Protein AF-A0A1J3CKE6-F1 (afdb_monomer)

Foldseek 3Di:
DDDDPPDDPDDPPPPPVPVPPPPPDDQPDQPPVQEDPVLVVVLVVVVVVDVPDDSLRSQLVSQVVQQCVVCVVVVHDRDPVSNCVSNSNPHHDDDDDPDPPPDPDPPPPPPPDDDDDDDDDDDPDDDDDDDDD

Radius of gyration: 33.08 Å; Cα contacts (8 Å, |Δi|>4): 56; chains: 1; bounding box: 72×90×66 Å

Structure (mmCIF, N/CA/C/O backbone):
data_AF-A0A1J3CKE6-F1
#
_entry.id   AF-A0A1J3CKE6-F1
#
loop_
_atom_site.group_PDB
_atom_site.id
_atom_site.type_symbol
_atom_site.label_atom_id
_atom_site.label_alt_id
_atom_site.label_comp_id
_atom_site.label_asym_id
_atom_site.label_entity_id
_atom_site.label_seq_id
_atom_site.pdbx_PDB_ins_code
_atom_site.Cartn_x
_atom_site.Cartn_y
_atom_site.Cartn_z
_atom_site.occupancy
_atom_site.B_iso_or_equiv
_atom_site.auth_seq_id
_atom_site.auth_comp_id
_atom_site.auth_asym_id
_atom_site.auth_atom_id
_atom_site.pdbx_PDB_model_num
ATOM 1 N N . MET A 1 1 ? -49.538 -46.980 2.383 1.00 45.28 1 MET A N 1
ATOM 2 C CA . MET A 1 1 ? -49.035 -46.219 1.223 1.00 45.28 1 MET A CA 1
ATOM 3 C C . MET A 1 1 ? -47.646 -45.734 1.579 1.00 45.28 1 MET A C 1
ATOM 5 O O . MET A 1 1 ? -47.531 -44.863 2.428 1.00 45.28 1 MET A O 1
ATOM 9 N N . ALA A 1 2 ? -46.622 -46.376 1.027 1.00 46.84 2 ALA A N 1
ATOM 10 C CA . ALA A 1 2 ? -45.237 -45.928 1.111 1.00 46.84 2 ALA A CA 1
ATOM 11 C C . ALA A 1 2 ? -44.896 -45.343 -0.264 1.00 46.84 2 ALA A C 1
ATOM 13 O O . ALA A 1 2 ? -45.155 -46.000 -1.271 1.00 46.84 2 ALA A O 1
ATOM 14 N N . MET A 1 3 ? -44.443 -44.091 -0.304 1.00 48.12 3 MET A N 1
ATOM 15 C CA . MET A 1 3 ? -43.985 -43.445 -1.535 1.00 48.12 3 MET A CA 1
ATOM 16 C C . MET A 1 3 ? -42.575 -43.962 -1.821 1.00 48.12 3 MET A C 1
ATOM 18 O O . MET A 1 3 ? -41.669 -43.740 -1.020 1.00 48.12 3 MET A O 1
ATOM 22 N N . ASP A 1 4 ? -42.423 -44.705 -2.911 1.00 51.81 4 ASP A N 1
ATOM 23 C CA . ASP A 1 4 ? -41.144 -45.231 -3.385 1.00 51.81 4 ASP A CA 1
ATOM 24 C C . ASP A 1 4 ? -40.405 -44.092 -4.112 1.00 51.81 4 ASP A C 1
ATOM 26 O O . ASP A 1 4 ? -40.764 -43.712 -5.224 1.00 51.81 4 ASP A O 1
ATOM 30 N N . TYR A 1 5 ? -39.438 -43.467 -3.436 1.00 53.34 5 TYR A N 1
ATOM 31 C CA . TYR A 1 5 ? -38.597 -42.382 -3.965 1.00 53.34 5 TYR A CA 1
ATOM 32 C C . TYR A 1 5 ? -37.403 -42.954 -4.750 1.00 53.34 5 TYR A C 1
ATOM 34 O O . TYR A 1 5 ? -36.253 -42.671 -4.431 1.00 53.34 5 TYR A O 1
ATOM 42 N N . ASN A 1 6 ? -37.656 -43.791 -5.755 1.00 59.31 6 ASN A N 1
ATOM 43 C CA . ASN A 1 6 ? -36.599 -44.429 -6.551 1.00 59.31 6 ASN A CA 1
ATOM 44 C C . ASN A 1 6 ? -36.738 -44.130 -8.047 1.00 59.31 6 ASN A C 1
ATOM 46 O O . ASN A 1 6 ? -36.754 -45.042 -8.865 1.00 59.31 6 ASN A O 1
ATOM 50 N N . ASP A 1 7 ? -36.821 -42.848 -8.403 1.00 57.66 7 ASP A N 1
ATOM 51 C CA . ASP A 1 7 ? -36.771 -42.423 -9.809 1.00 57.66 7 ASP A CA 1
ATOM 52 C C . ASP A 1 7 ? -35.999 -41.101 -9.967 1.00 57.66 7 ASP A C 1
ATOM 54 O O . ASP A 1 7 ? -36.455 -40.134 -10.576 1.00 57.66 7 ASP A O 1
ATOM 58 N N . TRP A 1 8 ? -34.810 -41.034 -9.359 1.00 53.50 8 TRP A N 1
ATOM 59 C CA . TRP A 1 8 ? -33.823 -40.017 -9.722 1.00 53.50 8 TRP A CA 1
ATOM 60 C C . TRP A 1 8 ? -32.944 -40.595 -10.837 1.00 53.50 8 TRP A C 1
ATOM 62 O O . TRP A 1 8 ? -32.376 -41.674 -10.634 1.00 53.50 8 TRP A O 1
ATOM 72 N N . PRO A 1 9 ? -32.810 -39.945 -12.007 1.00 52.72 9 PRO A N 1
ATOM 73 C CA . PRO A 1 9 ? -31.853 -40.391 -13.005 1.00 52.72 9 PRO A CA 1
ATOM 7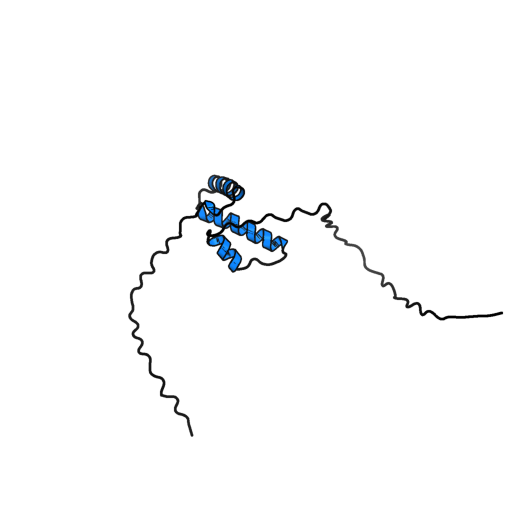4 C C . PRO A 1 9 ? -30.459 -40.331 -12.380 1.00 52.72 9 PRO A C 1
ATOM 76 O O . PRO A 1 9 ? -30.002 -39.289 -11.915 1.00 52.72 9 PRO A O 1
ATOM 79 N N . ARG A 1 10 ? -29.818 -41.496 -12.313 1.00 49.25 10 ARG A N 1
ATOM 80 C CA . ARG A 1 10 ? -28.428 -41.655 -11.905 1.00 49.25 10 ARG A CA 1
ATOM 81 C C . ARG A 1 10 ? -27.585 -40.917 -12.940 1.00 49.25 10 ARG A C 1
ATOM 83 O O . ARG A 1 10 ? -27.434 -41.416 -14.051 1.00 49.25 10 ARG A O 1
ATOM 90 N N . GLU A 1 11 ? -27.116 -39.721 -12.602 1.00 54.06 11 GLU A N 1
ATOM 91 C CA . GLU A 1 11 ? -26.089 -39.044 -13.388 1.00 54.06 11 GLU A CA 1
ATOM 92 C C . GLU A 1 11 ? -24.885 -39.990 -13.423 1.00 54.06 11 GLU A C 1
ATOM 94 O O . GLU A 1 11 ? -24.355 -40.395 -12.387 1.00 54.06 11 GLU A O 1
ATOM 99 N N . GLU A 1 12 ? -24.560 -40.484 -14.616 1.00 51.72 12 GLU A N 1
ATOM 100 C CA . GLU A 1 12 ? -23.337 -41.236 -14.840 1.00 51.72 12 GLU A CA 1
ATOM 101 C C . GLU A 1 12 ? -22.177 -40.295 -14.516 1.00 51.72 12 GLU A C 1
ATOM 103 O O . GLU A 1 12 ? -21.929 -39.342 -15.251 1.00 51.72 12 GLU A O 1
ATOM 108 N N . ASP A 1 13 ? -21.477 -40.566 -13.412 1.00 50.19 13 ASP A N 1
ATOM 109 C CA . ASP A 1 13 ? -20.130 -40.060 -13.156 1.00 50.19 13 ASP A CA 1
ATOM 110 C C . ASP A 1 13 ? -19.208 -40.568 -14.276 1.00 50.19 13 ASP A C 1
ATOM 112 O O . ASP A 1 13 ? -18.443 -41.522 -14.118 1.00 50.19 13 ASP A O 1
ATOM 116 N N . THR A 1 14 ? -19.247 -39.921 -15.438 1.00 47.50 14 THR A N 1
ATOM 117 C CA . THR A 1 14 ? -18.075 -39.829 -16.299 1.00 47.50 14 THR A CA 1
ATOM 118 C C . THR A 1 14 ? -17.132 -38.836 -15.636 1.00 47.50 14 THR A C 1
ATOM 120 O O . THR A 1 14 ? -16.976 -37.706 -16.095 1.00 47.50 14 THR A O 1
ATOM 123 N N . MET A 1 15 ? -16.513 -39.258 -14.527 1.00 54.66 15 MET A N 1
ATOM 124 C CA . MET A 1 15 ? -15.248 -38.682 -14.085 1.00 54.66 15 MET A CA 1
ATOM 125 C C . MET A 1 15 ? -14.212 -39.059 -15.140 1.00 54.66 15 MET A C 1
ATOM 127 O O . MET A 1 15 ? -13.469 -40.033 -15.021 1.00 54.66 15 MET A O 1
ATOM 131 N N . SER A 1 16 ? -14.227 -38.308 -16.237 1.00 52.34 16 SER A N 1
ATOM 132 C CA . SER A 1 16 ? -13.032 -38.098 -17.024 1.00 52.34 16 SER A CA 1
ATOM 133 C C . SER A 1 16 ? -12.058 -37.438 -16.058 1.00 52.34 16 SER A C 1
ATOM 135 O O . SER A 1 16 ? -12.191 -36.251 -15.774 1.00 52.34 16 SER A O 1
ATOM 137 N N . ASP A 1 17 ? -11.129 -38.221 -15.504 1.00 56.84 17 ASP A N 1
ATOM 138 C CA . ASP A 1 17 ? -9.880 -37.715 -14.932 1.00 56.84 17 ASP A CA 1
ATOM 139 C C . ASP A 1 17 ? -9.110 -37.032 -16.076 1.00 56.84 17 ASP A C 1
ATOM 141 O O . ASP A 1 17 ? -8.122 -37.537 -16.617 1.00 56.84 17 ASP A O 1
ATOM 145 N N . GLU A 1 18 ? -9.627 -35.891 -16.526 1.00 59.41 18 GLU A N 1
ATOM 146 C CA . GLU A 1 18 ? -8.866 -34.924 -17.274 1.00 59.41 18 GLU A CA 1
ATOM 147 C C . GLU A 1 18 ? -7.801 -34.465 -16.293 1.00 59.41 18 GLU A C 1
ATOM 149 O O . GLU A 1 18 ? -8.079 -33.847 -15.268 1.00 59.41 18 GLU A O 1
ATOM 154 N N . ASN A 1 19 ? -6.567 -34.865 -16.576 1.00 61.78 19 ASN A N 1
ATOM 155 C CA . ASN A 1 19 ? -5.372 -34.328 -15.958 1.00 61.78 19 ASN A CA 1
ATOM 156 C C . ASN A 1 19 ? -5.295 -32.844 -16.350 1.00 61.78 19 ASN A C 1
ATOM 158 O O . ASN A 1 19 ? -4.560 -32.472 -17.266 1.00 61.78 19 ASN A O 1
ATOM 162 N N . ILE A 1 20 ? -6.155 -32.031 -15.735 1.00 62.00 20 ILE A N 1
ATOM 163 C CA . ILE A 1 20 ? -6.158 -30.582 -15.826 1.00 62.00 20 ILE A CA 1
ATOM 164 C C . ILE A 1 20 ? -4.859 -30.190 -15.142 1.00 62.00 20 ILE A C 1
ATOM 166 O O . ILE A 1 20 ? -4.738 -30.206 -13.919 1.00 62.00 20 ILE A O 1
ATOM 170 N N . GLN A 1 21 ? -3.834 -29.954 -15.954 1.00 65.94 21 GLN A N 1
ATOM 171 C CA . GLN A 1 21 ? -2.664 -29.247 -15.481 1.00 65.94 21 GLN A CA 1
ATOM 172 C C . GLN A 1 21 ? -3.173 -27.859 -15.131 1.00 65.94 21 GLN A C 1
ATOM 174 O O . GLN A 1 21 ? -3.512 -27.103 -16.040 1.00 65.94 21 GLN A O 1
ATOM 179 N N . ASP A 1 22 ? -3.292 -27.566 -13.835 1.00 69.88 22 ASP A N 1
ATOM 180 C CA . ASP A 1 22 ? -3.503 -26.201 -13.375 1.00 69.88 22 ASP A CA 1
ATOM 181 C C . ASP A 1 22 ? -2.432 -25.356 -14.067 1.00 69.88 22 ASP A C 1
ATOM 183 O O . ASP A 1 22 ? -1.227 -25.564 -13.865 1.00 69.88 22 ASP A O 1
ATOM 187 N N . GLU A 1 23 ? -2.863 -24.485 -14.980 1.00 67.88 23 GLU A N 1
ATOM 188 C CA . GLU A 1 23 ? -1.960 -23.550 -15.629 1.00 67.88 23 GLU A CA 1
ATOM 189 C C . GLU A 1 23 ? -1.205 -22.829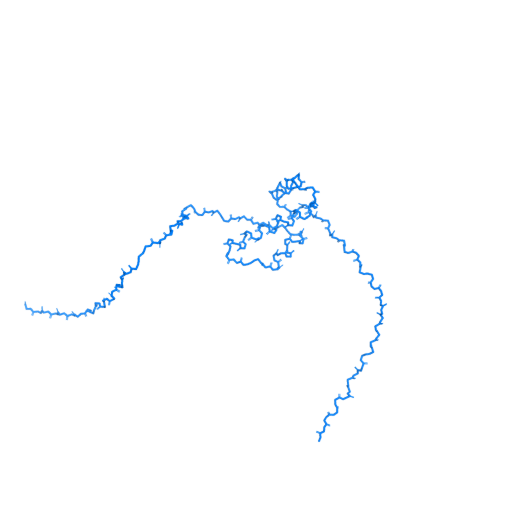 -14.513 1.00 67.88 23 GLU A C 1
ATOM 191 O O . GLU A 1 23 ? -1.795 -22.403 -13.516 1.00 67.88 23 GLU A O 1
ATOM 196 N N . THR A 1 24 ? 0.123 -22.758 -14.629 1.00 71.75 24 THR A N 1
ATOM 197 C CA . THR A 1 24 ? 0.915 -22.023 -13.643 1.00 71.75 24 THR A CA 1
ATOM 198 C C . THR A 1 24 ? 0.431 -20.585 -13.676 1.00 71.75 24 THR A C 1
ATOM 200 O O . THR A 1 24 ? 0.619 -19.903 -14.679 1.00 71.75 24 THR A O 1
ATOM 203 N N . TYR A 1 25 ? -0.235 -20.158 -12.604 1.00 63.62 25 TYR A N 1
ATOM 204 C CA . TYR A 1 25 ? -0.733 -18.799 -12.475 1.00 63.62 25 TYR A CA 1
ATOM 205 C C . TYR A 1 25 ? 0.446 -17.834 -12.612 1.00 63.62 25 TYR A C 1
ATOM 207 O O . TYR A 1 25 ? 1.327 -17.792 -11.751 1.00 63.62 25 TYR A O 1
ATOM 215 N N . GLU A 1 26 ? 0.489 -17.096 -13.720 1.00 66.94 26 GLU A N 1
ATOM 216 C CA . GLU A 1 26 ? 1.432 -16.001 -13.890 1.00 66.94 26 GLU A CA 1
ATOM 217 C C . GLU A 1 26 ? 0.827 -14.757 -13.247 1.00 66.94 26 GLU A C 1
ATOM 219 O O . GLU A 1 26 ? -0.175 -14.218 -13.723 1.00 66.94 26 GLU A O 1
ATOM 224 N N . GLU A 1 27 ? 1.431 -14.304 -12.148 1.00 59.84 27 GLU A N 1
ATOM 225 C CA . GLU A 1 27 ? 1.086 -13.009 -11.573 1.00 59.84 27 GLU A CA 1
ATOM 226 C C . GLU A 1 27 ? 1.320 -11.915 -12.625 1.00 59.84 27 GLU A C 1
ATOM 228 O O . GLU A 1 27 ? 2.431 -11.807 -13.163 1.00 59.84 27 GLU A O 1
ATOM 233 N N . PRO A 1 28 ? 0.300 -11.098 -12.945 1.00 62.59 28 PRO A N 1
ATOM 234 C CA . PRO A 1 28 ? 0.472 -10.011 -13.889 1.00 62.59 28 PRO A CA 1
ATOM 235 C C . PRO A 1 28 ? 1.551 -9.042 -13.379 1.00 62.59 28 PRO A C 1
ATOM 237 O O . PRO A 1 28 ? 1.657 -8.797 -12.173 1.00 62.59 28 PRO A O 1
ATOM 240 N N . PRO A 1 29 ? 2.375 -8.476 -14.278 1.00 63.53 29 PRO A N 1
ATOM 241 C CA . PRO A 1 29 ? 3.415 -7.545 -13.878 1.00 63.53 29 PRO A CA 1
ATOM 242 C C . PRO A 1 29 ? 2.794 -6.324 -13.196 1.00 63.53 29 PRO A C 1
ATOM 244 O O . PRO A 1 29 ? 1.834 -5.747 -13.704 1.00 63.53 29 PRO A O 1
ATOM 247 N N . LEU A 1 30 ? 3.382 -5.917 -12.066 1.00 65.81 30 LEU A N 1
ATOM 248 C CA . LEU A 1 30 ? 3.026 -4.684 -11.366 1.00 65.81 30 LEU A CA 1
ATOM 249 C C . LEU A 1 30 ? 3.049 -3.511 -12.356 1.00 65.81 30 LEU A C 1
ATOM 251 O O . LEU A 1 30 ? 4.118 -3.130 -12.842 1.00 65.81 30 LEU A O 1
ATOM 255 N N . ASP A 1 31 ? 1.890 -2.905 -12.611 1.00 69.38 31 ASP A N 1
ATOM 256 C CA . ASP A 1 31 ? 1.846 -1.628 -13.307 1.00 69.38 31 ASP A CA 1
ATOM 257 C C . ASP A 1 31 ? 2.273 -0.533 -12.326 1.00 69.38 31 ASP A C 1
ATOM 259 O O . ASP A 1 31 ? 1.537 -0.119 -11.429 1.00 69.38 31 ASP A O 1
ATOM 263 N N . GLU A 1 32 ? 3.502 -0.044 -12.490 1.00 62.69 32 GLU A N 1
ATOM 264 C CA . GLU A 1 32 ? 4.041 1.026 -11.655 1.00 62.69 32 GLU A CA 1
ATOM 265 C C . GLU A 1 32 ? 3.199 2.310 -11.731 1.00 62.69 32 GLU A C 1
ATOM 267 O O . GLU A 1 32 ? 3.345 3.180 -10.875 1.00 62.69 32 GLU A O 1
ATOM 272 N N . ASN A 1 33 ? 2.308 2.476 -12.716 1.00 68.00 33 ASN A N 1
ATOM 273 C CA . ASN A 1 33 ? 1.379 3.609 -12.782 1.00 68.00 33 ASN A CA 1
ATOM 274 C C . ASN A 1 33 ? 0.269 3.560 -11.725 1.00 68.00 33 ASN A C 1
ATOM 276 O O . ASN A 1 33 ? -0.404 4.567 -11.514 1.00 68.00 33 ASN A O 1
ATOM 280 N N . VAL A 1 34 ? 0.117 2.433 -11.031 1.00 79.31 34 VAL A N 1
ATOM 281 C CA . VAL A 1 34 ? -0.935 2.212 -10.034 1.00 79.31 34 VAL A CA 1
ATOM 282 C C . VAL A 1 34 ? -0.573 2.791 -8.655 1.00 79.31 34 VAL A C 1
ATOM 284 O O . VAL A 1 34 ? -1.424 2.938 -7.780 1.00 79.31 34 VAL A O 1
ATOM 287 N N . LEU A 1 35 ? 0.680 3.207 -8.459 1.00 83.44 35 LEU A N 1
ATOM 288 C CA . LEU A 1 35 ? 1.119 3.902 -7.249 1.00 83.44 35 LEU A CA 1
ATOM 289 C C . LEU A 1 35 ? 1.121 5.421 -7.435 1.00 83.44 35 LEU A C 1
ATOM 291 O O . LEU A 1 35 ? 1.541 5.937 -8.477 1.00 83.44 35 LEU A O 1
ATOM 295 N N . THR A 1 36 ? 0.732 6.155 -6.391 1.00 86.94 36 THR A N 1
ATOM 296 C CA . THR A 1 36 ? 0.915 7.613 -6.366 1.00 86.94 36 THR A CA 1
ATOM 297 C C . THR A 1 36 ? 2.410 7.964 -6.350 1.00 86.94 36 THR A C 1
ATOM 299 O O . THR A 1 36 ? 3.235 7.143 -5.937 1.00 86.94 36 THR A O 1
ATOM 302 N N . PRO A 1 37 ? 2.810 9.174 -6.781 1.00 88.62 37 PRO A N 1
ATOM 303 C CA . PRO A 1 37 ? 4.215 9.586 -6.757 1.00 88.62 37 PRO A CA 1
ATOM 304 C C . PRO A 1 37 ? 4.890 9.404 -5.389 1.00 88.62 37 PRO A C 1
ATOM 306 O O . PRO A 1 37 ? 6.030 8.953 -5.320 1.00 88.62 37 PRO A O 1
ATOM 309 N N . GLU A 1 38 ? 4.181 9.690 -4.300 1.00 88.25 38 GLU A N 1
ATOM 310 C CA . GLU A 1 38 ? 4.672 9.539 -2.927 1.00 88.25 38 GLU A CA 1
ATOM 311 C C . GLU A 1 38 ? 4.887 8.064 -2.570 1.00 88.25 38 GLU A C 1
ATOM 313 O O . GLU A 1 38 ? 5.933 7.705 -2.029 1.00 88.25 38 GLU A O 1
ATOM 318 N N . GLN A 1 39 ? 3.945 7.195 -2.951 1.00 89.38 39 GLN A N 1
ATOM 319 C CA . GLN A 1 39 ? 4.062 5.747 -2.766 1.00 89.38 39 GLN A CA 1
ATOM 320 C C . GLN A 1 39 ? 5.243 5.173 -3.560 1.00 89.38 39 GLN A C 1
ATOM 322 O O . GLN A 1 39 ? 5.921 4.273 -3.076 1.00 89.38 39 GLN A O 1
ATOM 327 N N . LYS A 1 40 ? 5.546 5.709 -4.752 1.00 90.75 40 LYS A N 1
ATOM 328 C CA . LYS A 1 40 ? 6.733 5.306 -5.533 1.00 90.75 40 LYS A CA 1
ATOM 329 C C . LYS A 1 40 ? 8.037 5.671 -4.827 1.00 90.75 40 LYS A C 1
ATOM 331 O O . LYS A 1 40 ? 8.969 4.872 -4.813 1.00 90.75 40 LYS A O 1
ATOM 336 N N . VAL A 1 41 ? 8.102 6.858 -4.222 1.00 90.88 41 VAL A N 1
ATOM 337 C CA . VAL A 1 41 ? 9.272 7.291 -3.441 1.00 90.88 41 VAL A CA 1
ATOM 338 C C . VAL A 1 41 ? 9.482 6.378 -2.232 1.00 90.88 41 VAL A C 1
ATOM 340 O O . VAL A 1 41 ? 10.612 5.971 -1.952 1.00 90.88 41 VAL A O 1
ATOM 343 N N . GLU A 1 42 ? 8.403 6.029 -1.532 1.00 91.44 42 GLU A N 1
ATOM 344 C CA . GLU A 1 42 ? 8.453 5.092 -0.410 1.00 91.44 42 GLU A CA 1
ATOM 345 C C . GLU A 1 42 ? 8.849 3.679 -0.858 1.00 91.44 42 GLU A C 1
ATOM 347 O O . GLU A 1 42 ? 9.722 3.062 -0.246 1.00 91.44 42 GLU A O 1
ATOM 352 N N . LEU A 1 43 ? 8.302 3.201 -1.977 1.00 91.81 43 LEU A N 1
ATOM 353 C CA . LEU A 1 43 ? 8.659 1.917 -2.573 1.00 91.81 43 LEU A CA 1
ATOM 354 C C . LEU A 1 43 ? 10.149 1.841 -2.910 1.00 91.81 43 LEU A C 1
ATOM 356 O O . LEU A 1 43 ? 10.806 0.858 -2.575 1.00 91.81 43 LEU A O 1
ATOM 360 N N . ASP A 1 44 ? 10.710 2.878 -3.530 1.00 91.00 44 ASP A N 1
ATOM 361 C CA . ASP A 1 44 ? 12.134 2.924 -3.869 1.00 91.00 44 ASP A CA 1
ATOM 362 C C . ASP A 1 44 ? 13.034 2.952 -2.631 1.00 91.00 44 ASP A C 1
ATOM 364 O O . ASP A 1 44 ? 14.143 2.408 -2.657 1.00 91.00 44 ASP A O 1
ATOM 368 N N . LYS A 1 45 ? 12.576 3.571 -1.538 1.00 93.50 45 LYS A N 1
ATOM 369 C CA . LYS A 1 45 ? 13.265 3.508 -0.248 1.00 93.50 45 LYS A CA 1
ATOM 370 C C . LYS A 1 45 ? 13.237 2.080 0.303 1.00 93.50 45 LYS A C 1
ATOM 372 O O . LYS A 1 45 ? 14.296 1.539 0.617 1.00 93.50 45 LYS A O 1
ATOM 377 N N . LEU A 1 46 ? 12.065 1.447 0.344 1.00 92.56 46 LEU A N 1
ATOM 378 C CA . LEU A 1 46 ? 11.911 0.083 0.855 1.00 92.56 46 LEU A CA 1
ATOM 379 C C . LEU A 1 46 ? 12.672 -0.948 0.017 1.00 92.56 46 LEU A C 1
ATOM 381 O O . LEU A 1 46 ? 13.286 -1.842 0.587 1.00 92.56 46 LEU A O 1
ATOM 385 N N . CYS A 1 47 ? 12.722 -0.792 -1.308 1.00 91.25 47 CYS A N 1
ATOM 386 C CA . CYS A 1 47 ? 13.503 -1.668 -2.189 1.00 91.25 47 CYS A CA 1
ATOM 387 C C . CYS A 1 47 ? 15.009 -1.620 -1.880 1.00 91.25 47 CYS A C 1
ATOM 389 O O . CYS A 1 47 ? 15.718 -2.601 -2.085 1.00 91.25 47 CYS A O 1
ATOM 391 N N . LYS A 1 48 ? 15.525 -0.477 -1.404 1.00 92.06 48 LYS A N 1
ATOM 392 C CA . LYS A 1 48 ? 16.936 -0.345 -1.000 1.00 92.06 48 LYS A CA 1
ATOM 393 C C . LYS A 1 48 ? 17.201 -0.957 0.372 1.00 92.06 48 LYS A C 1
ATOM 395 O O . LYS A 1 48 ? 18.305 -1.436 0.615 1.00 92.06 48 LYS A O 1
ATOM 400 N N . GLU A 1 49 ? 16.215 -0.908 1.263 1.00 93.25 49 GLU A N 1
ATOM 401 C CA . GLU A 1 49 ? 16.315 -1.406 2.639 1.00 93.25 49 GLU A CA 1
ATOM 402 C C . GLU A 1 49 ? 16.051 -2.918 2.735 1.00 93.25 49 GLU A C 1
ATOM 404 O O . GLU A 1 49 ? 16.661 -3.593 3.562 1.00 93.25 49 GLU A O 1
ATOM 409 N N . ASN A 1 50 ? 15.191 -3.462 1.870 1.00 86.94 50 ASN A N 1
ATOM 410 C CA . ASN A 1 50 ? 14.811 -4.871 1.832 1.00 86.94 50 ASN A CA 1
ATOM 411 C C . ASN A 1 50 ? 15.137 -5.501 0.478 1.00 86.94 50 ASN A C 1
ATOM 413 O O . ASN A 1 50 ? 14.443 -5.282 -0.508 1.00 86.94 50 ASN A O 1
ATOM 417 N N . THR A 1 51 ? 16.160 -6.355 0.456 1.00 85.44 51 THR A N 1
ATOM 418 C CA . THR A 1 51 ? 16.580 -7.090 -0.749 1.00 85.44 51 THR A CA 1
ATOM 419 C C . THR A 1 51 ? 15.931 -8.468 -0.889 1.00 85.44 51 THR A C 1
ATOM 421 O O . THR A 1 51 ? 16.119 -9.121 -1.911 1.00 85.44 51 THR A O 1
ATOM 424 N N . MET A 1 52 ? 15.194 -8.928 0.129 1.00 91.50 52 MET A N 1
ATOM 425 C CA . MET A 1 52 ? 14.533 -10.240 0.120 1.00 91.50 52 MET A CA 1
ATOM 426 C C . MET A 1 52 ? 13.126 -10.223 -0.478 1.00 91.50 52 MET A C 1
ATOM 428 O O . MET A 1 52 ? 12.664 -11.261 -0.937 1.00 91.50 52 MET A O 1
ATOM 432 N N . LEU A 1 53 ? 12.448 -9.076 -0.445 1.00 89.12 53 LEU A N 1
ATOM 433 C CA . LEU A 1 53 ? 11.080 -8.939 -0.936 1.00 89.12 53 LEU A CA 1
ATOM 434 C C . LEU A 1 53 ? 11.079 -8.451 -2.378 1.00 89.12 53 LEU A C 1
ATOM 436 O O . LEU A 1 53 ? 11.941 -7.666 -2.783 1.00 89.12 53 LEU A O 1
ATOM 440 N N . THR A 1 54 ? 10.095 -8.904 -3.148 1.00 89.94 54 THR A N 1
ATOM 441 C CA . THR A 1 54 ? 9.905 -8.398 -4.502 1.00 89.94 54 THR A CA 1
ATOM 442 C C . THR A 1 54 ? 9.345 -6.976 -4.461 1.00 89.94 54 THR A C 1
ATOM 444 O O . THR A 1 54 ? 8.773 -6.516 -3.470 1.00 89.94 54 THR A O 1
ATOM 447 N N . ARG A 1 55 ? 9.498 -6.243 -5.567 1.00 89.31 55 ARG A N 1
ATOM 448 C CA . ARG A 1 55 ? 8.940 -4.891 -5.688 1.00 89.31 55 ARG A CA 1
ATOM 449 C C . ARG A 1 55 ? 7.407 -4.896 -5.592 1.00 89.31 55 ARG A C 1
ATOM 451 O O . ARG A 1 55 ? 6.849 -3.956 -5.032 1.00 89.31 55 ARG A O 1
ATOM 458 N N . SER A 1 56 ? 6.741 -5.943 -6.087 1.00 88.50 56 SER A N 1
ATOM 459 C CA . SER A 1 56 ? 5.292 -6.138 -5.942 1.00 88.50 56 SER A CA 1
ATOM 460 C C . SER A 1 56 ? 4.898 -6.371 -4.485 1.00 88.50 56 SER A C 1
ATOM 462 O O . SER A 1 56 ? 4.006 -5.676 -4.007 1.00 88.50 56 SER A O 1
ATOM 464 N N . ASP A 1 57 ? 5.604 -7.233 -3.744 1.00 90.06 57 ASP A N 1
ATOM 465 C CA . ASP A 1 57 ? 5.334 -7.455 -2.312 1.00 90.06 57 ASP A CA 1
ATOM 466 C C . ASP A 1 57 ? 5.405 -6.147 -1.517 1.00 90.06 57 ASP A C 1
ATOM 468 O O . ASP A 1 57 ? 4.529 -5.831 -0.708 1.00 90.06 57 ASP A O 1
ATOM 472 N N . LEU A 1 58 ? 6.440 -5.344 -1.778 1.00 92.44 58 LEU A N 1
ATOM 473 C CA . LEU A 1 58 ? 6.617 -4.042 -1.140 1.00 92.44 58 LEU A CA 1
ATOM 474 C C . LEU A 1 58 ? 5.487 -3.066 -1.507 1.00 92.44 58 LEU A C 1
ATOM 476 O O . LEU A 1 58 ? 4.989 -2.353 -0.635 1.00 92.44 58 LEU A O 1
ATOM 480 N N . ALA A 1 59 ? 5.043 -3.052 -2.767 1.00 90.62 59 ALA A N 1
ATOM 481 C CA . ALA A 1 59 ? 3.916 -2.231 -3.208 1.00 90.62 59 ALA A CA 1
ATOM 482 C C . ALA A 1 59 ? 2.596 -2.649 -2.534 1.00 90.62 59 ALA A C 1
ATOM 484 O O . ALA A 1 59 ? 1.832 -1.787 -2.089 1.00 90.62 59 ALA A O 1
ATOM 485 N N . ILE A 1 60 ? 2.352 -3.957 -2.396 1.00 91.31 60 ILE A N 1
ATOM 486 C CA . ILE A 1 60 ? 1.193 -4.502 -1.678 1.00 91.31 60 ILE A CA 1
ATOM 487 C C . ILE A 1 60 ? 1.236 -4.069 -0.212 1.00 91.31 60 ILE A C 1
ATOM 489 O O . ILE A 1 60 ? 0.230 -3.587 0.304 1.00 91.31 60 ILE A O 1
ATOM 493 N N . MET A 1 61 ? 2.391 -4.166 0.455 1.00 92.12 61 MET A N 1
ATOM 494 C CA . ME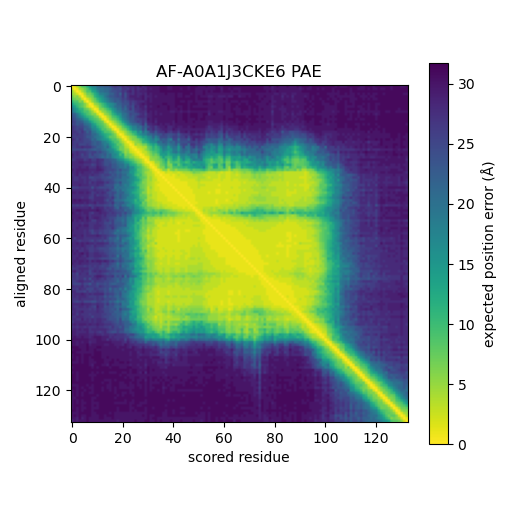T A 1 61 ? 2.528 -3.722 1.847 1.00 92.12 61 MET A CA 1
ATOM 495 C C . MET A 1 61 ? 2.221 -2.233 2.024 1.00 92.12 61 MET A C 1
ATOM 497 O O . MET A 1 61 ? 1.498 -1.872 2.952 1.00 92.12 61 MET A O 1
ATOM 501 N N . ILE A 1 62 ? 2.723 -1.368 1.134 1.00 91.12 62 ILE A N 1
ATOM 502 C CA . ILE A 1 62 ? 2.409 0.071 1.167 1.00 91.12 62 ILE A CA 1
ATOM 503 C C . ILE A 1 62 ? 0.892 0.277 1.066 1.00 91.12 62 ILE A C 1
ATOM 505 O O . ILE A 1 62 ? 0.305 0.989 1.882 1.00 91.12 62 ILE A O 1
ATOM 509 N N . ARG A 1 63 ? 0.227 -0.382 0.109 1.00 91.25 63 ARG A N 1
ATOM 510 C CA . ARG A 1 63 ? -1.226 -0.247 -0.085 1.00 91.25 63 ARG A CA 1
ATOM 511 C C . ARG A 1 63 ? -2.017 -0.791 1.101 1.00 91.25 63 ARG A C 1
ATOM 513 O O . ARG A 1 63 ? -2.947 -0.122 1.549 1.00 91.25 63 ARG A O 1
ATOM 520 N N . LEU A 1 64 ? -1.623 -1.942 1.648 1.00 92.38 64 LEU A N 1
ATOM 521 C CA . LEU A 1 64 ? -2.234 -2.527 2.844 1.00 92.38 64 LEU A CA 1
ATOM 522 C C . LEU A 1 64 ? -2.113 -1.599 4.053 1.00 92.38 64 LEU A C 1
ATOM 524 O O . LEU A 1 64 ? -3.094 -1.416 4.773 1.00 92.38 64 LEU A O 1
ATOM 528 N N . ASN A 1 65 ? -0.960 -0.960 4.250 1.00 92.19 65 ASN A N 1
ATOM 529 C CA . ASN A 1 65 ? -0.778 0.013 5.325 1.00 92.19 65 ASN A CA 1
ATOM 530 C C . ASN A 1 65 ? -1.718 1.213 5.172 1.00 92.19 65 ASN A C 1
ATOM 532 O O . ASN A 1 65 ? -2.319 1.644 6.153 1.00 92.19 65 ASN A O 1
ATOM 536 N N . ILE A 1 66 ? -1.904 1.715 3.949 1.00 91.00 66 ILE A N 1
ATOM 537 C CA . ILE A 1 66 ? -2.808 2.840 3.674 1.00 91.00 66 ILE A CA 1
ATOM 538 C C . ILE A 1 66 ? -4.256 2.482 4.014 1.00 91.00 66 ILE A C 1
ATOM 540 O O . ILE A 1 66 ? -4.911 3.219 4.753 1.00 91.00 66 ILE A O 1
ATOM 544 N N . VAL A 1 67 ? -4.762 1.350 3.515 1.00 92.25 67 VAL A N 1
ATOM 545 C CA . VAL A 1 67 ? -6.152 0.944 3.786 1.00 92.25 67 VAL A CA 1
ATOM 546 C C . VAL A 1 67 ? -6.363 0.576 5.254 1.00 92.25 67 VAL A C 1
ATOM 548 O O . VAL A 1 67 ? -7.404 0.904 5.819 1.00 92.25 67 VAL A O 1
ATOM 551 N N . SER A 1 68 ? -5.360 -0.018 5.904 1.00 92.56 68 SER A N 1
ATOM 552 C CA . SER A 1 68 ? -5.411 -0.343 7.334 1.00 92.56 68 SER A CA 1
ATOM 553 C C . SER A 1 68 ? -5.442 0.919 8.191 1.00 92.56 68 SER A C 1
ATOM 555 O O . SER A 1 68 ? -6.251 1.027 9.108 1.00 92.56 68 SER A O 1
ATOM 557 N N . HIS A 1 69 ? -4.602 1.907 7.872 1.00 91.56 69 HIS A N 1
ATOM 558 C CA . HIS A 1 69 ? -4.582 3.184 8.578 1.00 91.56 69 HIS A CA 1
ATOM 559 C C . HIS A 1 69 ? -5.898 3.946 8.394 1.00 91.56 69 HIS A C 1
ATOM 561 O O . HIS A 1 69 ? -6.445 4.479 9.358 1.00 91.56 69 HIS A O 1
ATOM 567 N N . ARG A 1 70 ? -6.462 3.927 7.181 1.00 90.94 70 ARG A N 1
ATOM 568 C CA . ARG A 1 70 ? -7.800 4.463 6.924 1.00 90.94 70 ARG A CA 1
ATOM 569 C C . ARG A 1 70 ? -8.864 3.790 7.788 1.00 90.94 70 ARG A C 1
ATOM 571 O O . ARG A 1 70 ? -9.634 4.492 8.435 1.00 90.94 70 ARG A O 1
ATOM 578 N N . ALA A 1 71 ? -8.910 2.458 7.800 1.00 91.88 71 ALA A N 1
ATOM 579 C CA . ALA A 1 71 ? -9.886 1.704 8.584 1.00 91.88 71 ALA A CA 1
ATOM 580 C C . ALA A 1 71 ? -9.761 2.015 10.087 1.00 91.88 71 ALA A C 1
ATOM 582 O O . ALA A 1 71 ? -10.770 2.261 10.748 1.00 91.88 71 ALA A O 1
ATOM 583 N N . ALA A 1 72 ? -8.527 2.114 10.594 1.00 92.44 72 ALA A N 1
ATOM 584 C CA . ALA A 1 72 ? -8.251 2.491 11.976 1.00 92.44 72 ALA A CA 1
ATOM 585 C C . ALA A 1 72 ? -8.772 3.898 12.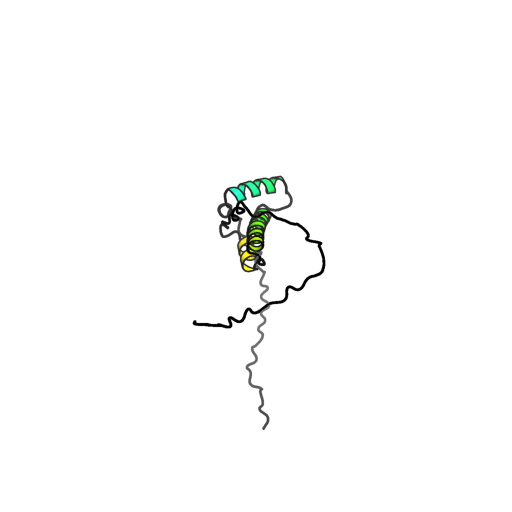319 1.00 92.44 72 ALA A C 1
ATOM 587 O O . ALA A 1 72 ? -9.418 4.067 13.351 1.00 92.44 72 ALA A O 1
ATOM 588 N N . LEU A 1 73 ? -8.559 4.893 11.448 1.00 89.19 73 LEU A N 1
ATOM 589 C CA . LEU A 1 73 ? -9.100 6.246 11.649 1.00 89.19 73 LEU A CA 1
ATOM 590 C C . LEU A 1 73 ? -10.629 6.297 11.562 1.00 89.19 73 LEU A C 1
ATOM 592 O O . LEU A 1 73 ? -11.261 7.107 12.233 1.00 89.19 73 LEU A O 1
ATOM 596 N N . GLU A 1 74 ? -11.228 5.430 10.750 1.00 90.50 74 GLU A N 1
ATOM 597 C CA . GLU A 1 74 ? -12.680 5.279 10.641 1.00 90.50 74 GLU A CA 1
ATOM 598 C C . GLU A 1 74 ? -13.272 4.426 11.788 1.00 90.50 74 GLU A C 1
ATOM 600 O O . GLU A 1 74 ? -14.488 4.255 11.853 1.00 90.50 74 GLU A O 1
ATOM 605 N N . GLY A 1 75 ? -12.443 3.905 12.705 1.00 91.88 75 GLY A N 1
ATOM 606 C CA . GLY A 1 75 ? -12.882 3.100 13.850 1.00 91.88 75 GLY A CA 1
ATOM 607 C C . GLY A 1 75 ? -13.501 1.759 13.453 1.00 91.88 75 GLY A C 1
ATOM 608 O O . GLY A 1 75 ? -14.372 1.248 14.158 1.00 91.88 75 GLY A O 1
ATOM 609 N N . ARG A 1 76 ? -13.088 1.204 12.311 1.00 95.25 76 ARG A N 1
ATOM 610 C CA . ARG A 1 76 ? -13.636 -0.035 11.752 1.00 95.25 76 ARG A CA 1
ATOM 611 C C . ARG A 1 76 ? -12.548 -1.042 11.419 1.00 95.25 76 ARG A C 1
ATOM 613 O O . ARG A 1 76 ? -11.370 -0.715 11.301 1.00 95.25 76 ARG A O 1
ATOM 620 N N . GLU A 1 77 ? -12.978 -2.277 11.207 1.00 94.62 77 GLU A N 1
ATOM 621 C CA . GLU A 1 77 ? -12.112 -3.330 10.693 1.00 94.62 77 GLU A CA 1
ATOM 622 C C . GLU A 1 77 ? -11.882 -3.178 9.183 1.00 94.62 77 GLU A C 1
ATOM 624 O O . GLU A 1 77 ? -12.696 -2.605 8.442 1.00 94.62 77 GLU A O 1
ATOM 629 N N . LEU A 1 78 ? -10.742 -3.702 8.733 1.00 94.00 78 LEU A N 1
ATOM 630 C CA . LEU A 1 78 ? -10.406 -3.797 7.320 1.00 94.00 78 LEU A CA 1
ATOM 631 C C . LEU A 1 78 ? -11.237 -4.908 6.669 1.00 94.00 78 LEU A C 1
ATOM 633 O O . LEU A 1 78 ? -11.329 -6.016 7.195 1.00 94.00 78 LEU A O 1
ATOM 637 N N . THR A 1 79 ? -11.829 -4.630 5.511 1.00 93.31 79 THR A N 1
ATOM 638 C CA . THR A 1 79 ? -12.657 -5.618 4.811 1.00 93.31 79 THR A CA 1
ATOM 639 C C . THR A 1 79 ? -11.826 -6.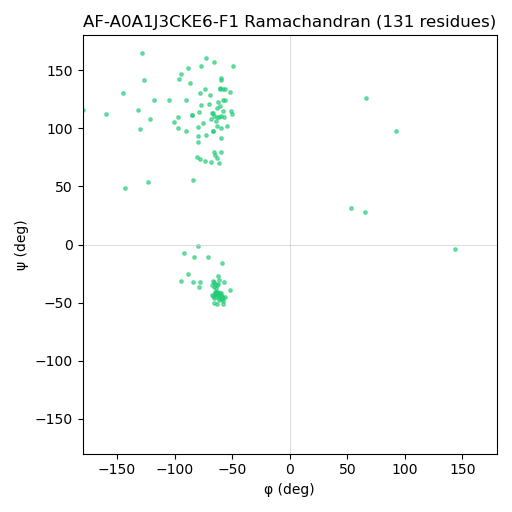500 3.878 1.00 93.31 79 THR A C 1
ATOM 641 O O . THR A 1 79 ? -10.829 -6.061 3.305 1.00 93.31 79 THR A O 1
ATOM 644 N N . PHE A 1 80 ? -12.277 -7.739 3.641 1.00 93.31 80 PHE A N 1
ATOM 645 C CA . PHE A 1 80 ? -11.655 -8.625 2.645 1.00 93.31 80 PHE A CA 1
ATOM 646 C C . PHE A 1 80 ? -11.626 -8.014 1.240 1.00 93.31 80 PHE A C 1
ATOM 648 O O . PHE A 1 80 ? -10.684 -8.244 0.489 1.00 93.31 80 PHE A O 1
ATOM 655 N N . TYR A 1 81 ? -12.630 -7.204 0.902 1.00 91.00 81 TYR A N 1
ATOM 656 C CA . TYR A 1 81 ? -12.675 -6.481 -0.365 1.00 91.00 81 TYR A CA 1
ATOM 657 C C . TYR A 1 81 ? -11.531 -5.463 -0.483 1.00 91.00 81 TYR A C 1
ATOM 659 O O . TYR A 1 81 ? -10.841 -5.428 -1.496 1.00 91.00 81 TYR A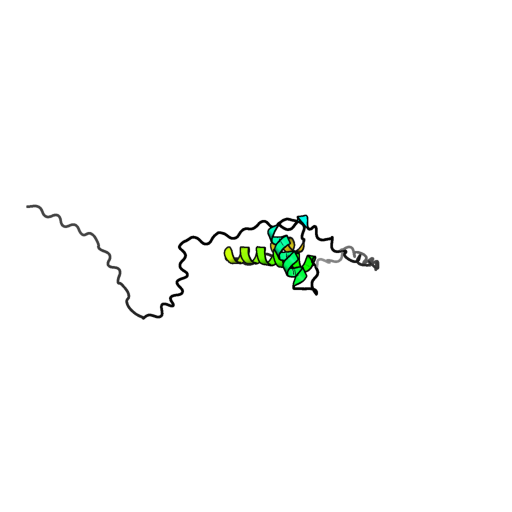 O 1
ATOM 667 N N . GLU A 1 82 ? -11.272 -4.678 0.566 1.00 90.62 82 GLU A N 1
ATOM 668 C CA . GLU A 1 82 ? -10.163 -3.714 0.583 1.00 90.62 82 GLU A CA 1
ATOM 669 C C . GLU A 1 82 ? -8.793 -4.396 0.544 1.00 90.62 82 GLU A C 1
ATOM 671 O O . GLU A 1 82 ? -7.883 -3.896 -0.117 1.00 90.62 82 GLU A O 1
ATOM 676 N N . ILE A 1 83 ? -8.655 -5.549 1.207 1.00 91.62 83 ILE A N 1
ATOM 677 C CA . ILE A 1 83 ? -7.450 -6.386 1.119 1.00 91.62 83 ILE A CA 1
ATOM 678 C C . ILE A 1 83 ? -7.244 -6.846 -0.327 1.00 91.62 83 ILE A C 1
ATOM 680 O O . ILE A 1 83 ? -6.148 -6.685 -0.862 1.00 91.62 83 ILE A O 1
ATOM 684 N N . GLY A 1 84 ? -8.301 -7.348 -0.973 1.00 90.56 84 GLY A N 1
ATOM 685 C CA . GLY A 1 84 ? -8.264 -7.771 -2.372 1.00 90.56 84 GLY A CA 1
ATOM 686 C C . GLY A 1 84 ? -7.855 -6.634 -3.307 1.00 90.56 84 GLY A C 1
ATOM 687 O O . GLY A 1 84 ? -6.934 -6.802 -4.100 1.00 90.56 84 GLY A O 1
ATOM 688 N N . ILE A 1 85 ? -8.446 -5.443 -3.152 1.00 88.00 85 ILE A N 1
ATOM 689 C CA . ILE A 1 85 ? -8.054 -4.265 -3.941 1.00 88.00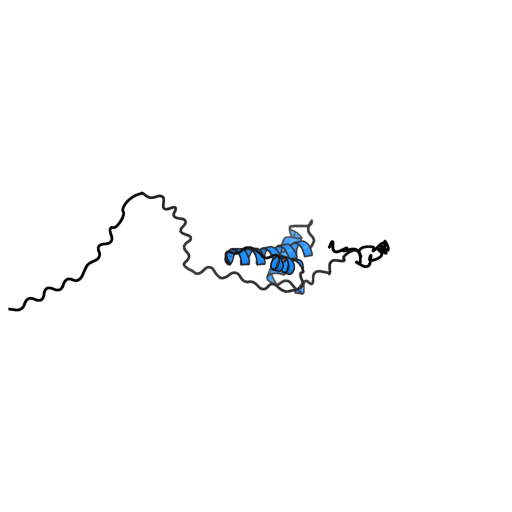 85 ILE A CA 1
ATOM 690 C C . ILE A 1 85 ? -6.576 -3.933 -3.727 1.00 88.00 85 ILE A C 1
ATOM 692 O O . ILE A 1 85 ? -5.875 -3.653 -4.701 1.00 88.00 85 ILE A O 1
ATOM 696 N N . ALA A 1 86 ? -6.088 -3.951 -2.481 1.00 89.19 86 ALA A N 1
ATOM 697 C CA . ALA A 1 86 ? -4.696 -3.643 -2.149 1.00 89.19 86 ALA A CA 1
ATOM 698 C C . ALA A 1 86 ? -3.702 -4.662 -2.737 1.00 89.19 86 ALA A C 1
ATOM 700 O O . ALA A 1 86 ? -2.610 -4.269 -3.154 1.00 89.19 86 ALA A O 1
ATOM 701 N N . GLN A 1 87 ? -4.094 -5.933 -2.829 1.00 89.38 87 GLN A N 1
ATOM 702 C CA . GLN A 1 87 ? -3.292 -7.007 -3.418 1.00 89.38 87 GLN A CA 1
ATOM 703 C C . GLN A 1 87 ? -3.311 -7.007 -4.948 1.00 89.38 87 GLN A C 1
ATOM 705 O O . GLN A 1 87 ? -2.277 -7.256 -5.554 1.00 89.38 87 GLN A O 1
ATOM 710 N N . ALA A 1 88 ? -4.448 -6.678 -5.568 1.00 87.62 88 ALA A N 1
ATOM 711 C CA . ALA A 1 88 ? -4.624 -6.769 -7.020 1.00 87.62 88 ALA A CA 1
ATOM 712 C C . ALA A 1 88 ? -3.684 -5.847 -7.813 1.00 87.62 88 ALA A C 1
ATOM 714 O O . ALA A 1 88 ? -3.346 -6.139 -8.950 1.00 87.62 88 ALA A O 1
ATOM 715 N N . LEU A 1 89 ? -3.257 -4.728 -7.215 1.00 84.12 89 LEU A N 1
ATOM 716 C CA . LEU A 1 89 ? -2.400 -3.724 -7.866 1.00 84.12 89 LEU A CA 1
ATOM 717 C C . LEU A 1 89 ? -2.957 -3.219 -9.211 1.00 84.12 89 LEU A C 1
ATOM 719 O O . LEU A 1 89 ? -2.194 -2.815 -10.079 1.00 84.12 89 LEU A O 1
ATOM 723 N N . GLU A 1 90 ? -4.286 -3.185 -9.348 1.00 84.31 90 GLU A N 1
ATOM 724 C CA . GLU A 1 90 ? -4.989 -2.750 -10.567 1.00 84.31 90 GLU A CA 1
ATOM 725 C C . GLU A 1 90 ? -5.392 -1.265 -10.543 1.00 84.31 90 GLU A C 1
ATOM 727 O O . GLU A 1 90 ? -5.428 -0.606 -11.580 1.00 84.31 90 GLU A O 1
ATOM 732 N N . GLU A 1 91 ? -5.689 -0.716 -9.361 1.00 81.31 91 GLU A N 1
ATOM 733 C CA . GLU A 1 91 ? -6.263 0.628 -9.210 1.00 81.31 91 GLU A CA 1
ATOM 734 C C . GLU A 1 91 ? -5.467 1.518 -8.253 1.00 81.31 91 GLU A C 1
ATOM 736 O O . GLU A 1 91 ? -4.997 1.079 -7.196 1.00 81.31 91 GLU A O 1
ATOM 741 N N . VAL A 1 92 ? -5.341 2.805 -8.592 1.00 81.69 92 VAL A N 1
ATOM 742 C CA . VAL A 1 92 ? -4.648 3.761 -7.723 1.00 81.69 92 VAL A CA 1
ATOM 743 C C . VAL A 1 92 ? -5.479 4.016 -6.470 1.00 81.69 92 VAL A C 1
ATOM 745 O O . VAL A 1 92 ? -6.600 4.520 -6.540 1.00 81.69 92 VAL A O 1
ATOM 748 N N . ILE A 1 93 ? -4.906 3.725 -5.300 1.00 83.25 93 ILE A N 1
ATOM 749 C CA . ILE A 1 93 ? -5.537 4.043 -4.014 1.00 83.25 93 ILE A CA 1
ATOM 750 C C . ILE A 1 93 ? -5.091 5.439 -3.596 1.00 83.25 93 ILE A C 1
ATOM 752 O O . ILE A 1 93 ? -4.019 5.623 -3.015 1.00 83.25 93 ILE A O 1
ATOM 756 N N . TYR A 1 94 ? -5.943 6.422 -3.882 1.00 78.88 94 TYR A N 1
ATOM 757 C CA . TYR A 1 94 ? -5.804 7.770 -3.346 1.00 78.88 94 TYR A CA 1
ATOM 758 C C . TYR A 1 94 ? -6.444 7.838 -1.966 1.00 78.88 94 TYR A C 1
ATOM 760 O O . TYR A 1 94 ? -7.666 7.776 -1.825 1.00 78.88 94 TYR A O 1
ATOM 768 N N . TRP A 1 95 ? -5.618 8.002 -0.940 1.00 80.75 95 TRP A N 1
ATOM 769 C CA . TRP A 1 95 ? -6.110 8.343 0.381 1.00 80.75 95 TRP A CA 1
ATOM 770 C C . TRP A 1 95 ? -5.128 9.260 1.097 1.00 80.75 95 TRP A C 1
ATOM 772 O O . TRP A 1 95 ? -3.929 8.995 1.148 1.00 80.75 95 TRP A O 1
ATOM 782 N N . VAL A 1 96 ? -5.664 10.348 1.642 1.00 74.75 96 VAL A N 1
ATOM 783 C CA . VAL A 1 96 ? -4.929 11.310 2.457 1.00 74.75 96 VAL A CA 1
ATOM 784 C C . VAL A 1 96 ? -5.577 11.288 3.838 1.00 74.75 96 VAL A C 1
ATOM 786 O O . VAL A 1 96 ? -6.795 11.481 3.917 1.00 74.75 96 VAL A O 1
ATOM 789 N N . PRO A 1 97 ? -4.815 11.033 4.916 1.00 71.00 97 PRO A N 1
ATOM 790 C CA . PRO A 1 97 ? -5.368 11.068 6.260 1.00 71.00 97 PRO A CA 1
ATOM 791 C C . PRO A 1 97 ? -5.944 12.459 6.559 1.00 71.00 97 PRO A C 1
ATOM 793 O O . PRO A 1 97 ? -5.351 13.463 6.150 1.00 71.00 97 PRO A O 1
ATOM 796 N N . PRO A 1 98 ? -7.084 12.550 7.267 1.00 74.75 98 PRO A N 1
ATOM 797 C CA . PRO A 1 98 ? -7.595 13.831 7.727 1.00 74.75 98 PRO A CA 1
ATOM 798 C C . PRO A 1 98 ? -6.530 14.530 8.577 1.00 74.75 98 PRO A C 1
ATOM 800 O O . PRO A 1 98 ? -5.910 13.909 9.443 1.00 74.75 98 PRO A O 1
ATOM 803 N N . CYS A 1 99 ? -6.311 15.824 8.327 1.00 75.56 99 CYS A N 1
ATOM 804 C CA . CYS A 1 99 ? -5.422 16.616 9.168 1.00 75.56 99 CYS A CA 1
ATOM 805 C C . CYS A 1 99 ? -5.942 16.573 10.612 1.00 75.56 99 CYS A C 1
ATOM 807 O O . CYS A 1 99 ? -7.147 16.768 10.812 1.00 75.56 99 CYS A O 1
ATOM 809 N N . PRO A 1 100 ? -5.073 16.346 11.611 1.00 66.62 100 PRO A N 1
ATOM 810 C CA . PRO A 1 100 ? -5.483 16.446 13.001 1.00 66.62 100 PRO A CA 1
ATOM 811 C C . PRO A 1 100 ? -6.066 17.843 13.225 1.00 66.62 100 PRO A C 1
ATOM 813 O O . PRO A 1 100 ? -5.437 18.851 12.894 1.00 66.62 100 PRO A O 1
ATOM 816 N N . LEU A 1 101 ? -7.304 17.900 13.716 1.00 66.94 101 LEU A N 1
ATOM 817 C CA . LEU A 1 101 ? -7.948 19.165 14.045 1.00 66.94 101 LEU A CA 1
ATOM 818 C C . LEU A 1 101 ? -7.133 19.829 15.155 1.00 66.94 101 LEU A C 1
ATOM 820 O O . LEU A 1 101 ? -6.925 19.242 16.219 1.00 66.94 101 LEU A O 1
ATOM 824 N N . GLU A 1 102 ? -6.677 21.049 14.890 1.00 58.00 102 GLU A N 1
ATOM 825 C CA . GLU A 1 102 ? -5.923 21.896 15.811 1.00 58.00 102 GLU A CA 1
ATOM 826 C C . GLU A 1 102 ? -6.785 22.154 17.064 1.00 58.00 102 GLU A C 1
ATOM 828 O O . GLU A 1 102 ? -7.651 23.026 17.074 1.00 58.00 102 GLU A O 1
ATOM 833 N N . GLY A 1 103 ? -6.639 21.306 18.091 1.00 57.19 103 GLY A N 1
ATOM 834 C CA . GLY A 1 103 ? -7.448 21.365 19.315 1.00 57.19 103 GLY A CA 1
ATOM 835 C C . GLY A 1 103 ? -7.838 20.031 19.964 1.00 57.19 103 GLY A C 1
ATOM 836 O O . GLY A 1 103 ? -8.429 20.057 21.041 1.00 57.19 103 GLY A O 1
ATOM 837 N N . THR A 1 104 ? -7.514 18.870 19.382 1.00 49.62 104 THR A N 1
ATOM 838 C CA . THR A 1 104 ? -7.632 17.592 20.115 1.00 49.62 104 THR A CA 1
ATOM 839 C C . THR A 1 104 ? -6.424 17.431 21.031 1.00 49.62 104 THR A C 1
ATOM 841 O O . THR A 1 104 ? -5.379 16.914 20.656 1.00 49.62 104 THR A O 1
ATOM 844 N N . CYS A 1 105 ? -6.543 17.966 22.244 1.00 53.62 105 CYS A N 1
ATOM 845 C CA . CYS A 1 105 ? -5.633 17.635 23.326 1.00 53.62 105 CYS A CA 1
ATOM 846 C C . CYS A 1 105 ? -5.856 16.156 23.662 1.00 53.62 105 CYS A C 1
ATOM 848 O O . CYS A 1 105 ? -6.911 15.821 24.204 1.00 53.62 105 CYS A O 1
ATOM 850 N N . ASP A 1 106 ? -4.887 15.289 23.365 1.00 57.00 106 ASP A N 1
ATOM 851 C CA . ASP A 1 106 ? -4.828 13.930 23.911 1.00 57.00 106 ASP A CA 1
ATOM 852 C C . ASP A 1 106 ? -4.618 14.029 25.428 1.00 57.00 106 ASP A C 1
ATOM 854 O O . ASP A 1 106 ? -3.517 13.905 25.960 1.00 57.00 106 ASP A O 1
ATOM 858 N N . SER A 1 107 ? -5.689 14.351 26.150 1.00 49.31 107 SER A N 1
ATOM 859 C CA . SER A 1 107 ? -5.698 14.378 27.602 1.00 49.31 107 SER A CA 1
ATOM 860 C C . SER A 1 107 ? -5.859 12.949 28.101 1.00 49.31 107 SER A C 1
ATOM 862 O O . SER A 1 107 ? -6.919 12.567 28.594 1.00 49.31 107 SER A O 1
ATOM 864 N N . THR A 1 108 ? -4.788 12.159 28.028 1.00 55.03 108 THR A N 1
ATOM 865 C CA . THR A 1 108 ? -4.591 11.019 28.931 1.00 55.03 108 THR A CA 1
ATOM 866 C C . THR A 1 108 ? -4.343 11.555 30.340 1.00 55.03 108 THR A C 1
ATOM 868 O O . THR A 1 108 ? -3.228 11.533 30.852 1.00 55.03 108 THR A O 1
ATOM 871 N N . VAL A 1 109 ? -5.385 12.102 30.958 1.00 51.00 109 VAL A N 1
ATOM 872 C CA . VAL A 1 109 ? -5.444 12.253 32.407 1.00 51.00 109 VAL A CA 1
ATOM 873 C C . VAL A 1 109 ? -6.251 11.059 32.880 1.00 51.00 109 VAL A C 1
ATOM 875 O O . VAL A 1 109 ? -7.477 11.043 32.765 1.00 51.00 109 VAL A O 1
ATOM 878 N N . GLU A 1 110 ? -5.549 10.033 33.362 1.00 53.25 110 GLU A N 1
ATOM 879 C CA . GLU A 1 110 ? -6.148 9.049 34.257 1.00 53.25 110 GLU A CA 1
ATOM 880 C C . GLU A 1 110 ? -6.742 9.824 35.433 1.00 53.25 110 GLU A C 1
ATOM 882 O O . GLU A 1 110 ? -6.033 10.288 36.325 1.00 53.25 110 GLU A O 1
ATOM 887 N N . THR A 1 111 ? -8.057 10.010 35.419 1.00 48.22 111 THR A N 1
ATOM 888 C CA . THR A 1 111 ? -8.795 10.470 36.591 1.00 48.22 111 THR A CA 1
ATOM 889 C C . THR A 1 111 ? -8.962 9.273 37.515 1.00 48.22 111 THR A C 1
ATOM 891 O O . THR A 1 111 ? -10.027 8.679 37.644 1.00 48.22 111 THR A O 1
ATOM 894 N N . HIS A 1 112 ? -7.868 8.892 38.167 1.00 52.94 112 HIS A N 1
ATOM 895 C CA . HIS A 1 112 ? -7.992 8.294 39.482 1.00 52.94 112 HIS A CA 1
ATOM 896 C C . HIS A 1 112 ? -8.369 9.423 40.429 1.00 52.94 112 HIS A C 1
ATOM 898 O O . HIS A 1 112 ? -7.473 10.1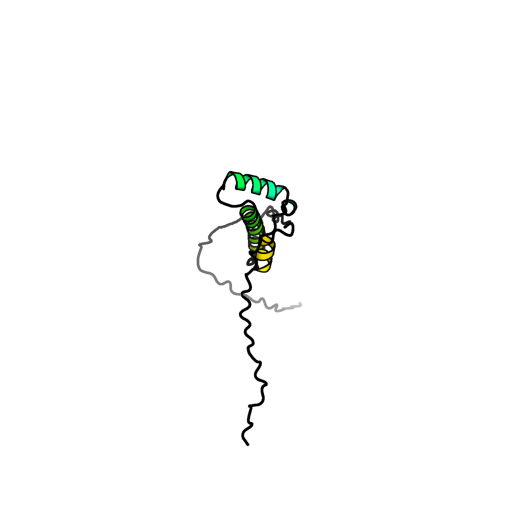09 40.886 1.00 52.94 112 HIS A O 1
ATOM 904 N N . ASP A 1 113 ? -9.663 9.628 40.686 1.00 51.91 113 ASP A N 1
ATOM 905 C CA . ASP A 1 113 ? -10.105 10.260 41.929 1.00 51.91 113 ASP A CA 1
ATOM 906 C C . ASP A 1 113 ? -11.582 9.965 42.248 1.00 51.91 113 ASP A C 1
ATOM 908 O O . ASP A 1 113 ? -12.503 10.427 41.582 1.00 51.91 113 ASP A O 1
ATOM 912 N N . TYR A 1 114 ? -11.717 9.194 43.331 1.00 50.69 114 TYR A N 1
ATOM 913 C CA . TYR A 1 114 ? -12.709 9.254 44.406 1.00 50.69 114 TYR A CA 1
ATOM 914 C C . TYR A 1 114 ? -14.196 8.961 44.150 1.00 50.69 114 TYR A C 1
ATOM 916 O O . TYR A 1 114 ? -14.896 9.594 43.367 1.00 50.69 114 TYR A O 1
ATOM 924 N N . GLU A 1 115 ? -14.681 8.012 44.958 1.00 51.91 115 GLU A N 1
ATOM 925 C CA . GLU A 1 115 ? -16.085 7.861 45.319 1.00 51.91 115 GLU A CA 1
ATOM 926 C C . GLU A 1 115 ? -16.716 9.182 45.796 1.00 51.91 115 GLU A C 1
ATOM 928 O O . GLU A 1 115 ? -16.071 10.013 46.433 1.00 51.91 115 GLU A O 1
ATOM 933 N N . ASP A 1 116 ? -18.036 9.230 45.607 1.00 51.12 116 ASP A N 1
ATOM 934 C CA . ASP A 1 116 ? -19.018 9.924 46.443 1.00 51.12 116 ASP A CA 1
ATOM 935 C C . ASP A 1 116 ? -19.392 11.371 46.068 1.00 51.12 116 ASP A C 1
ATOM 937 O O . ASP A 1 116 ? -18.772 12.362 46.450 1.00 51.12 116 ASP A O 1
ATOM 941 N N . SER A 1 117 ? -20.515 11.508 45.362 1.00 50.62 117 SER A N 1
ATOM 942 C CA . SER A 1 117 ? -21.727 12.086 45.967 1.00 50.62 117 SER A CA 1
ATOM 943 C C . SER A 1 117 ? -22.870 12.130 44.947 1.00 50.62 117 SER A C 1
ATOM 945 O O . SER A 1 117 ? -22.832 12.821 43.930 1.00 50.62 117 SER A O 1
ATOM 947 N N . HIS A 1 118 ? -23.932 11.377 45.230 1.00 51.50 118 HIS A N 1
ATOM 948 C CA . HIS A 1 118 ? -25.199 11.476 44.512 1.00 51.50 118 HIS A CA 1
ATOM 949 C C . HIS A 1 118 ? -25.816 12.868 44.720 1.00 51.50 118 HIS A C 1
ATOM 951 O O . HIS A 1 118 ? -26.188 13.230 45.835 1.00 51.50 118 HIS A O 1
ATOM 957 N N . ILE A 1 119 ? -25.980 13.633 43.641 1.00 52.47 119 ILE A N 1
ATOM 958 C CA . ILE A 1 119 ? -26.777 14.866 43.640 1.00 52.47 119 ILE A CA 1
ATOM 959 C C . ILE A 1 119 ? -28.263 14.462 43.609 1.00 52.47 119 ILE A C 1
ATOM 961 O O . ILE A 1 119 ? -28.672 13.800 42.652 1.00 52.47 119 ILE A O 1
ATOM 965 N N . PRO A 1 120 ? -29.105 14.823 44.597 1.00 50.66 120 PRO A N 1
ATOM 966 C CA . PRO A 1 120 ? -30.527 14.522 44.520 1.00 50.66 120 PRO A CA 1
ATOM 967 C C . PRO A 1 120 ? -31.231 15.521 43.590 1.00 50.66 120 PRO A C 1
ATOM 969 O O . PRO A 1 120 ? -31.083 16.737 43.727 1.00 50.66 120 PRO A O 1
ATOM 972 N N . CYS A 1 121 ? -32.018 15.002 42.646 1.00 49.91 121 CYS A N 1
ATOM 973 C CA . CYS A 1 121 ? -32.900 15.783 41.783 1.00 49.91 121 CYS A CA 1
ATOM 974 C C . CYS A 1 121 ? -34.021 16.410 42.624 1.00 49.91 121 CYS A C 1
ATOM 976 O O . CYS A 1 121 ? -34.867 15.695 43.158 1.00 49.91 121 CYS A O 1
ATOM 978 N N . ILE A 1 122 ? -34.033 17.737 42.747 1.00 50.28 122 ILE A N 1
ATOM 979 C CA . ILE A 1 122 ? -35.141 18.463 43.373 1.00 50.28 122 ILE A CA 1
ATOM 980 C C . ILE A 1 122 ? -36.013 19.027 42.249 1.00 50.28 122 ILE A C 1
ATOM 982 O O . ILE A 1 122 ? -35.636 20.001 41.597 1.00 50.28 122 ILE A O 1
ATOM 986 N N . ASP A 1 123 ? -37.175 18.413 42.028 1.00 48.97 123 ASP A N 1
ATOM 987 C CA . ASP A 1 123 ? -38.240 18.968 41.191 1.00 48.97 123 ASP A CA 1
ATOM 988 C C . ASP A 1 123 ? -38.834 20.200 41.886 1.00 48.97 123 ASP A C 1
ATOM 990 O O . ASP A 1 123 ? -39.546 20.098 42.889 1.00 48.97 123 ASP A O 1
ATOM 994 N N . VAL A 1 124 ? -38.552 21.392 41.359 1.00 49.69 124 VAL A N 1
ATOM 995 C CA . VAL A 1 124 ? -39.203 22.622 41.824 1.00 49.69 124 VAL A CA 1
ATOM 996 C C . VAL A 1 124 ? -40.586 22.704 41.182 1.00 49.69 124 VAL A C 1
ATOM 998 O O . VAL A 1 124 ? -40.760 23.215 40.077 1.00 49.69 124 VAL A O 1
ATOM 1001 N N . VAL A 1 125 ? -41.592 22.193 41.892 1.00 46.47 125 VAL A N 1
ATOM 10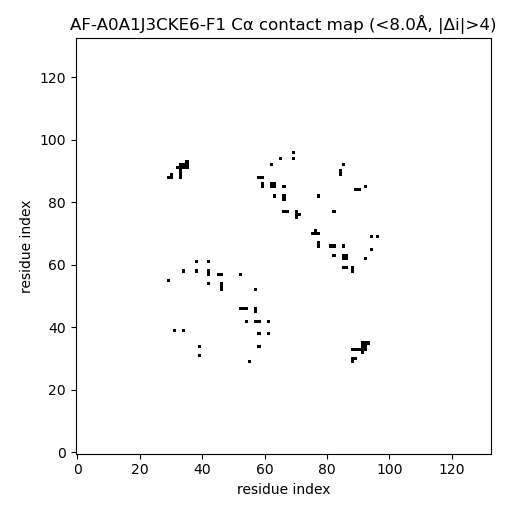02 C CA . VAL A 1 125 ? -43.005 22.409 41.565 1.00 46.47 125 VAL A CA 1
ATOM 1003 C C . VAL A 1 125 ? -43.336 23.884 41.802 1.00 46.47 125 VAL A C 1
ATOM 1005 O O . VAL A 1 125 ? -43.329 24.368 42.935 1.00 46.47 125 VAL A O 1
ATOM 1008 N N . ALA A 1 126 ? -43.631 24.609 40.724 1.00 50.81 126 ALA A N 1
ATOM 1009 C CA . ALA A 1 126 ? -44.145 25.970 40.777 1.00 50.81 126 ALA A CA 1
ATOM 1010 C C . ALA A 1 126 ? -45.552 25.979 41.402 1.00 50.81 126 ALA A C 1
ATOM 1012 O O . ALA A 1 126 ? -46.545 25.730 40.723 1.00 50.81 126 ALA A O 1
ATOM 1013 N N . SER A 1 127 ? -45.641 26.283 42.697 1.00 45.16 127 SER A N 1
ATOM 1014 C CA . SER A 1 127 ? -46.909 26.608 43.355 1.00 45.16 127 SER A CA 1
ATOM 1015 C C . SER A 1 127 ? -47.069 28.119 43.431 1.00 45.16 127 SER A C 1
ATOM 1017 O O . SER A 1 127 ? -46.369 28.810 44.169 1.00 45.16 127 SER A O 1
ATOM 1019 N N . SER A 1 128 ? -48.013 28.624 42.639 1.00 52.16 128 SER A N 1
ATOM 1020 C CA . SER A 1 128 ? -48.485 30.000 42.687 1.00 52.16 128 SER A CA 1
ATOM 1021 C C . SER A 1 128 ? -49.074 30.316 44.059 1.00 52.16 128 SER A C 1
ATOM 1023 O O . SER A 1 128 ? -49.941 29.579 44.530 1.00 52.16 128 SER A O 1
ATOM 1025 N N . VAL A 1 129 ? -48.716 31.458 44.641 1.00 43.28 129 VAL A N 1
ATOM 1026 C CA . VAL A 1 129 ? -49.574 32.118 45.628 1.00 43.28 129 VAL A CA 1
ATOM 1027 C C . VAL A 1 129 ? -49.719 33.578 45.222 1.00 43.28 129 VAL A C 1
ATOM 1029 O O . VAL A 1 129 ? -48.838 34.407 45.421 1.00 43.28 129 VAL A O 1
ATOM 1032 N N . TYR A 1 130 ? -50.852 33.847 44.582 1.00 43.34 130 TYR A N 1
ATOM 1033 C CA . TYR A 1 130 ? -51.433 35.169 44.405 1.00 43.34 130 TYR A CA 1
ATOM 1034 C C . TYR A 1 130 ? -51.919 35.651 45.781 1.00 43.34 130 TYR A C 1
ATOM 1036 O O . TYR A 1 130 ? -52.687 34.944 46.432 1.00 43.34 130 TYR A O 1
ATOM 1044 N N . THR A 1 131 ? -51.546 36.854 46.205 1.00 42.03 131 THR A N 1
ATOM 1045 C CA . THR A 1 131 ? -52.253 37.566 47.281 1.00 42.03 131 THR A CA 1
ATOM 1046 C C . THR A 1 131 ? -52.533 38.992 46.831 1.00 42.03 131 THR A C 1
ATOM 1048 O O . THR A 1 131 ? -51.578 39.742 46.625 1.00 42.03 131 THR A O 1
ATOM 1051 N N . PRO A 1 132 ? -53.807 39.393 46.679 1.00 42.91 132 PRO A N 1
ATOM 1052 C CA . PRO A 1 132 ? -54.182 40.794 46.710 1.00 42.91 132 PRO A CA 1
ATOM 1053 C C . PRO A 1 132 ? -54.423 41.231 48.163 1.00 42.91 132 PRO A C 1
ATOM 1055 O O . PRO A 1 132 ? -55.013 40.476 48.937 1.00 42.91 132 PRO A O 1
ATOM 1058 N N . ILE A 1 133 ? -53.963 42.435 48.505 1.00 39.44 133 ILE A N 1
ATOM 1059 C CA . ILE A 1 133 ? -54.686 43.562 49.135 1.00 39.44 133 ILE A CA 1
ATOM 1060 C C . ILE A 1 133 ? -53.720 44.749 49.133 1.00 39.44 133 ILE A C 1
ATOM 1062 O O . ILE A 1 133 ? -52.576 44.577 49.609 1.00 39.44 133 ILE A O 1
#

Organism: Noccaea caerulescens (NCBI:txid107243)

pLDDT: mean 71.52, std 18.23, range [39.44, 95.25]

Sequence (133 aa):
MAMDYNDWPREEDTMSDENIQDETYEEPPLDENVLTPEQKVELDKLCKENTMLTRSDLAIMIRLNIVSHRAALEGRELTFYEIGIAQALEEVIYWVPPCPLEGTCDSTVETHDYEDSHIPCIDVVASSVYTPI

Mean predicted aligned error: 19.0 Å

Solvent-accessible surface area (backbone atoms only — not comparable to full-atom values): 9290 Å² total; per-residue (Å²): 140,80,86,83,89,80,82,73,85,77,77,77,83,77,74,71,81,68,83,72,72,77,72,80,82,74,78,76,79,76,49,75,84,29,49,53,75,67,53,47,56,50,42,57,51,47,55,72,76,39,83,86,60,52,74,59,57,50,49,28,51,54,40,44,51,53,53,45,52,50,21,55,76,70,75,46,79,74,50,72,67,59,51,48,53,29,63,64,49,76,61,64,82,86,80,76,82,80,76,80,64,92,78,75,72,86,74,86,66,82,79,85,73,80,86,87,78,88,80,81,88,78,84,83,77,88,75,86,79,89,78,92,132

Secondary structure (DSSP, 8-state):
--------------------------PPP--GGGS-HHHHHHHHHHHHH-SSS-HHHHHHHHHHHHHHHHHHHTTSPPPHHHHHHHHH--S-----PPPPPTT--------------PPP-------------